Protein AF-A0A4Y8PE87-F1 (afdb_monomer_lite)

Sequence (166 aa):
MQDLDPSLAIPYWDWKSTSQQDLPHWVSGFTDPVKTPLQAEIPMWVAPGDPKELNAIAQTIPTVLQHSAYTELTRSPEIARNLVHLWVDGIMAQIPTAPVHPIFWMHQANLDRLWWTWQESRVGQGKHPNLPGGRAVLDPWGYREEDTRDILQLGYQYVGAPFPSQ

pLDDT: mean 84.51, std 11.71, range [34.38, 95.0]

Radius of gyration: 17.02 Å; chains: 1; bounding box: 37×40×51 Å

Foldseek 3Di:
DCVVPVVDDQAAQPLLDLVRVDDDPVLQVPAAWDQDPVHRTDGRHWDAADNVQSNVLSVCLVVLLQALDVVSVVVNVVVSQQSVLVRRDDQSNPVVRNVVGSVSSNHVVNSVLSVLLSCPDPSNVVDDDDQDDCSQADPPPRDGVVCVSDVVSVVDDDDPRDDPDD

Secondary structure (DSSP, 8-state):
-TTT-TT--PPP--TTSGGG-SPPTTGGG--SPEEETTEEEE--------HHHHHHHHHHHHHHTT--SHHHHHHHHHHHHHHHHHHH-GGGG-TTTGGGSHHHHHHHHHHHHHHHHHHTSTTTTT------GGGGEETTTTEEGGGGS-TTTTT---TT--PPP-

Structure (mmCIF, N/CA/C/O backbone):
data_AF-A0A4Y8PE87-F1
#
_entry.id   AF-A0A4Y8PE87-F1
#
loop_
_atom_site.group_PDB
_atom_site.id
_atom_site.type_symbol
_atom_site.label_atom_id
_atom_site.label_alt_id
_atom_site.label_comp_id
_atom_site.label_asym_id
_atom_site.label_entity_id
_atom_site.label_seq_id
_atom_site.pdbx_PDB_ins_code
_atom_site.Cartn_x
_atom_site.Cartn_y
_atom_site.Cartn_z
_atom_site.occupancy
_atom_site.B_iso_or_equiv
_atom_site.auth_seq_id
_atom_site.auth_comp_id
_atom_site.auth_asym_id
_atom_site.auth_atom_id
_atom_site.pdbx_PDB_model_num
ATOM 1 N N . MET A 1 1 ? -14.005 -12.217 -0.235 1.00 77.62 1 MET A N 1
ATOM 2 C CA . MET A 1 1 ? -14.909 -11.045 -0.346 1.00 77.62 1 MET A CA 1
ATOM 3 C C . MET A 1 1 ? -15.768 -11.138 -1.591 1.00 77.62 1 MET A C 1
ATOM 5 O O . MET A 1 1 ? -16.971 -11.022 -1.451 1.00 77.62 1 MET A O 1
ATOM 9 N N . GLN A 1 2 ? -15.189 -11.421 -2.760 1.00 85.69 2 GLN A N 1
ATOM 10 C CA . GLN A 1 2 ? -15.957 -11.573 -4.001 1.00 85.69 2 GLN A CA 1
ATOM 11 C C . GLN A 1 2 ? -16.920 -12.771 -4.006 1.00 85.69 2 GL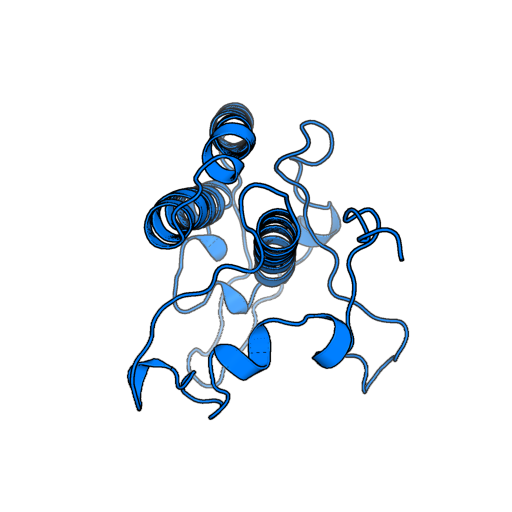N A C 1
ATOM 13 O O . GLN A 1 2 ? -17.995 -12.670 -4.582 1.00 85.69 2 GLN A O 1
ATOM 18 N N . ASP A 1 3 ? -16.609 -13.839 -3.261 1.00 89.50 3 ASP A N 1
ATOM 19 C CA . ASP A 1 3 ? -17.563 -14.936 -3.011 1.00 89.50 3 ASP A CA 1
ATOM 20 C C . ASP A 1 3 ? -18.811 -14.499 -2.222 1.00 89.50 3 ASP A C 1
ATOM 22 O O . ASP A 1 3 ? -19.841 -15.165 -2.276 1.00 89.50 3 ASP A O 1
ATOM 26 N N . LEU A 1 4 ? -18.715 -13.402 -1.457 1.00 90.25 4 LEU A N 1
ATOM 27 C CA . LEU A 1 4 ? -19.842 -12.819 -0.721 1.00 90.25 4 LEU A CA 1
ATOM 28 C C . LEU A 1 4 ? -20.555 -11.756 -1.563 1.00 90.25 4 LEU A C 1
ATOM 30 O O . LEU A 1 4 ? -21.781 -11.720 -1.596 1.00 90.25 4 LEU A O 1
ATOM 34 N N . ASP A 1 5 ? -19.784 -10.898 -2.233 1.00 90.62 5 ASP A N 1
ATOM 35 C CA . ASP A 1 5 ? -20.278 -9.883 -3.159 1.00 90.62 5 ASP A CA 1
ATOM 36 C C . ASP A 1 5 ? -19.235 -9.640 -4.266 1.00 90.62 5 ASP A C 1
ATOM 38 O O . ASP A 1 5 ? -18.167 -9.079 -3.989 1.00 90.62 5 ASP A O 1
ATOM 42 N N . PRO A 1 6 ? -19.528 -10.022 -5.523 1.00 88.75 6 PRO A N 1
ATOM 43 C CA . PRO A 1 6 ? -18.578 -9.937 -6.630 1.00 88.75 6 PRO A CA 1
ATOM 44 C C . PRO A 1 6 ? -18.223 -8.498 -7.026 1.00 88.75 6 PRO A C 1
ATOM 46 O O . PRO A 1 6 ? -17.256 -8.296 -7.757 1.00 88.75 6 PRO A O 1
ATOM 49 N N . SER A 1 7 ? -18.974 -7.493 -6.562 1.00 87.38 7 SER A N 1
ATOM 50 C CA . SER A 1 7 ? -18.668 -6.080 -6.811 1.00 87.38 7 SER A CA 1
ATOM 51 C C . SER A 1 7 ? -17.577 -5.525 -5.890 1.00 87.38 7 SER A C 1
ATOM 53 O O . SER A 1 7 ? -17.044 -4.444 -6.148 1.00 87.38 7 SER A O 1
ATOM 55 N N . LEU A 1 8 ? -17.219 -6.253 -4.827 1.00 87.12 8 LEU A N 1
ATOM 56 C CA . LEU A 1 8 ? -16.225 -5.803 -3.862 1.00 87.12 8 LEU A CA 1
ATOM 57 C C . LEU A 1 8 ? -14.795 -5.977 -4.381 1.00 87.12 8 LEU A C 1
ATOM 59 O O . LEU A 1 8 ? -14.383 -7.046 -4.835 1.00 87.12 8 LEU A O 1
ATOM 63 N N . ALA A 1 9 ? -14.004 -4.924 -4.197 1.00 89.19 9 ALA A N 1
ATOM 64 C CA . ALA A 1 9 ? -12.556 -4.919 -4.352 1.00 89.19 9 ALA A CA 1
ATOM 65 C C . ALA A 1 9 ? -11.916 -4.237 -3.136 1.00 89.19 9 ALA A C 1
ATOM 67 O O . ALA A 1 9 ? -12.556 -3.432 -2.456 1.00 89.19 9 ALA A O 1
ATOM 68 N N . ILE A 1 10 ? -10.648 -4.547 -2.860 1.00 90.88 10 ILE A N 1
ATOM 69 C CA . ILE A 1 10 ? -9.888 -3.850 -1.816 1.00 90.88 10 ILE A CA 1
ATOM 70 C C . ILE A 1 10 ? -9.520 -2.457 -2.351 1.00 90.88 10 ILE A C 1
ATOM 72 O O . ILE A 1 10 ? -8.822 -2.373 -3.364 1.00 90.88 10 ILE A O 1
ATOM 76 N N . PRO A 1 11 ? -9.956 -1.357 -1.711 1.00 91.69 11 PRO A N 1
ATOM 77 C CA . PRO A 1 11 ? -9.521 -0.025 -2.109 1.00 91.69 11 PRO A CA 1
ATOM 78 C C . PRO A 1 11 ? -8.049 0.183 -1.738 1.00 91.69 11 PRO A C 1
ATOM 80 O O . PRO A 1 11 ? -7.620 -0.216 -0.657 1.00 91.69 11 PRO A O 1
ATOM 83 N N . TYR A 1 12 ? -7.284 0.862 -2.591 1.00 91.94 12 TYR A N 1
ATOM 84 C CA . TYR A 1 12 ? -5.935 1.307 -2.239 1.00 91.94 12 TYR A CA 1
ATOM 85 C C . TYR A 1 12 ? -5.983 2.659 -1.514 1.00 91.94 12 TYR A C 1
ATOM 87 O O . TYR A 1 12 ? -6.788 3.529 -1.845 1.00 91.94 12 TYR A O 1
ATOM 95 N N . TRP A 1 13 ? -5.104 2.849 -0.530 1.00 93.31 13 TRP A N 1
ATOM 96 C CA . TRP A 1 13 ? -4.884 4.146 0.117 1.00 93.31 13 TRP A CA 1
ATOM 97 C C . TRP A 1 13 ? -3.699 4.856 -0.550 1.00 93.31 13 TRP A C 1
ATOM 99 O O . TRP A 1 13 ? -2.551 4.472 -0.320 1.00 93.31 13 TRP A O 1
ATOM 109 N N . ASP A 1 14 ? -3.953 5.862 -1.397 1.00 91.69 14 ASP A N 1
ATOM 110 C CA . ASP A 1 14 ? -2.902 6.559 -2.160 1.00 91.69 14 ASP A CA 1
ATOM 111 C C . ASP A 1 14 ? -2.163 7.620 -1.333 1.00 91.69 14 ASP A C 1
ATOM 113 O O . ASP A 1 14 ? -2.156 8.808 -1.650 1.00 91.69 14 ASP A O 1
ATOM 117 N N . TRP A 1 15 ? -1.475 7.189 -0.281 1.00 91.75 15 TRP A N 1
ATOM 118 C CA . TRP A 1 15 ? -0.672 8.061 0.584 1.00 91.75 15 TRP A CA 1
ATOM 119 C C . TRP A 1 15 ? 0.480 8.785 -0.149 1.00 91.75 15 TRP A C 1
ATOM 121 O O . TRP A 1 15 ? 1.087 9.709 0.399 1.00 91.75 15 TRP A O 1
ATOM 131 N N . LYS A 1 16 ? 0.779 8.417 -1.407 1.00 88.00 16 LYS A N 1
ATOM 132 C CA . LYS A 1 16 ? 1.683 9.182 -2.280 1.00 88.00 16 LYS A CA 1
ATOM 133 C C . LYS A 1 16 ? 1.052 10.509 -2.715 1.00 88.00 16 LYS A C 1
ATOM 135 O O . LYS A 1 16 ? 1.769 11.493 -2.901 1.00 88.00 16 LYS A O 1
ATOM 140 N N . SER A 1 17 ? -0.264 10.542 -2.904 1.00 88.81 17 SER A N 1
ATOM 141 C CA . SER A 1 17 ? -0.992 11.766 -3.214 1.00 88.81 17 SER A CA 1
ATOM 142 C C . SER A 1 17 ? -1.161 12.604 -1.954 1.00 88.81 17 SER A C 1
ATOM 144 O O . SER A 1 17 ? -1.761 12.159 -0.980 1.00 88.81 17 SER A O 1
ATOM 146 N N . THR A 1 18 ? -0.712 13.859 -1.983 1.00 87.12 18 THR A N 1
ATOM 147 C CA . THR A 1 18 ? -0.868 14.788 -0.850 1.00 87.12 18 THR A CA 1
ATOM 148 C C . THR A 1 18 ? -2.328 15.046 -0.475 1.00 87.12 18 THR A C 1
ATOM 150 O O . THR A 1 18 ? -2.607 15.411 0.659 1.00 87.12 18 THR A O 1
ATOM 153 N N . SER A 1 19 ? -3.271 14.828 -1.397 1.00 88.31 19 SER A N 1
ATOM 154 C CA . SER A 1 19 ? -4.712 14.930 -1.136 1.00 88.31 19 SER A CA 1
ATOM 155 C C . SER A 1 19 ? -5.336 13.675 -0.518 1.00 88.31 19 SER A C 1
ATOM 157 O O . SER A 1 19 ? -6.529 13.679 -0.231 1.00 88.31 19 SER A O 1
ATOM 159 N N . GLN A 1 20 ? -4.570 12.593 -0.352 1.00 89.25 20 GLN A N 1
ATOM 160 C CA . GLN A 1 20 ? -5.045 11.303 0.162 1.00 89.25 20 GLN A CA 1
ATOM 161 C C . GLN A 1 20 ? -4.138 10.760 1.279 1.00 89.25 20 GLN A C 1
ATOM 163 O O . GLN A 1 20 ? -4.068 9.555 1.496 1.00 89.25 20 GLN A O 1
ATOM 168 N N . GLN A 1 21 ? -3.432 11.645 1.989 1.00 91.88 21 GLN A N 1
ATOM 169 C CA . GLN A 1 21 ? -2.558 11.285 3.115 1.00 91.88 21 GLN A CA 1
ATOM 170 C C . GLN A 1 21 ? -3.299 11.097 4.440 1.00 91.88 21 GLN A C 1
ATOM 172 O O . GLN A 1 21 ? -2.756 10.484 5.355 1.00 91.88 21 GLN A O 1
ATOM 177 N N . ASP A 1 22 ? -4.544 11.555 4.532 1.00 90.06 22 ASP A N 1
ATOM 178 C CA . ASP A 1 22 ? -5.385 11.253 5.682 1.00 90.06 22 ASP A CA 1
ATOM 179 C C . ASP A 1 22 ? -5.824 9.786 5.647 1.00 90.06 22 ASP A C 1
ATOM 181 O O . ASP A 1 22 ? -6.134 9.231 4.585 1.00 90.06 22 ASP A O 1
ATOM 185 N N . LEU A 1 23 ? -5.885 9.156 6.822 1.00 86.94 23 LEU A N 1
ATOM 186 C CA . LEU A 1 23 ? -6.551 7.865 6.938 1.00 86.94 23 LEU A CA 1
ATOM 187 C C . LEU A 1 23 ? -8.037 8.029 6.580 1.00 86.94 23 LEU A C 1
ATOM 189 O O . LEU A 1 23 ? -8.669 8.987 7.037 1.00 86.94 23 LEU A O 1
ATOM 193 N N . PRO A 1 24 ? -8.641 7.093 5.824 1.00 82.38 24 PRO A N 1
ATOM 194 C CA . PRO A 1 24 ? -10.075 7.132 5.573 1.00 82.38 24 PRO A CA 1
ATOM 195 C C . PRO A 1 24 ? -10.852 7.181 6.896 1.00 82.38 24 PRO A C 1
ATOM 197 O O . PRO A 1 24 ? -10.611 6.365 7.778 1.00 82.38 24 PRO A O 1
ATOM 200 N N . HIS A 1 25 ? -11.811 8.098 7.043 1.00 81.00 25 HIS A N 1
ATOM 201 C CA . HIS A 1 25 ? -12.495 8.338 8.328 1.00 81.00 25 HIS A CA 1
ATOM 202 C C . HIS A 1 25 ? -13.115 7.087 8.977 1.00 81.00 25 HIS A C 1
ATOM 204 O O . HIS A 1 25 ? -13.182 6.982 10.201 1.00 81.00 25 HIS A O 1
ATOM 210 N N . TRP A 1 26 ? -13.559 6.116 8.178 1.00 82.56 26 TRP A N 1
ATOM 211 C CA . TRP A 1 26 ? -14.116 4.867 8.698 1.00 82.56 26 TRP A CA 1
ATOM 212 C C . TRP A 1 26 ? -13.058 3.973 9.366 1.00 82.56 26 TRP A C 1
ATOM 214 O O . TRP A 1 26 ? -13.393 3.193 10.251 1.00 82.56 26 TRP A O 1
ATOM 224 N N . VAL A 1 27 ? -11.782 4.118 9.000 1.00 83.81 27 VAL A N 1
ATOM 225 C CA . VAL A 1 27 ? -10.656 3.359 9.563 1.00 83.81 27 VAL A CA 1
ATOM 226 C C . VAL A 1 27 ? -10.446 3.722 11.029 1.00 83.81 27 VAL A C 1
ATOM 228 O O . VAL A 1 27 ? -10.260 2.831 11.848 1.00 83.81 27 VAL A O 1
ATOM 231 N N . SER A 1 28 ? -10.557 5.005 11.391 1.00 74.94 28 SER A N 1
ATOM 232 C CA . SER A 1 28 ? -10.497 5.434 12.797 1.00 74.94 28 SER A CA 1
ATOM 233 C C . SER A 1 28 ? -11.686 4.960 13.640 1.00 74.94 28 SER A C 1
ATOM 235 O O . SER A 1 28 ? -11.604 4.974 14.863 1.00 74.94 28 SER A O 1
ATOM 237 N N . GLY A 1 29 ? -12.785 4.545 13.003 1.00 80.69 29 GLY A N 1
ATOM 238 C CA . GLY A 1 29 ? -13.945 3.964 13.682 1.00 80.69 29 GLY A CA 1
ATOM 239 C C . GLY A 1 29 ? -13.828 2.458 13.929 1.00 80.69 29 GLY A C 1
ATOM 240 O O . GLY A 1 29 ? -14.694 1.888 14.586 1.00 80.69 29 GLY A O 1
ATOM 241 N N . PHE A 1 30 ? -12.786 1.801 13.410 1.00 83.31 30 PHE A N 1
ATOM 242 C CA . PHE A 1 30 ? -12.580 0.366 13.575 1.00 83.31 30 PHE A CA 1
ATOM 243 C C . PHE A 1 30 ? -11.830 0.081 14.882 1.00 83.31 30 PHE A C 1
ATOM 245 O O . PHE A 1 30 ? -10.620 -0.118 14.882 1.00 83.31 30 PHE A O 1
ATOM 252 N N . THR A 1 31 ? -12.546 0.110 16.008 1.00 81.94 31 THR A N 1
ATOM 253 C CA . THR A 1 31 ? -11.939 -0.013 17.350 1.00 81.94 31 THR A CA 1
ATOM 254 C C . THR A 1 31 ? -12.308 -1.289 18.100 1.00 81.94 31 THR A C 1
ATOM 256 O O . THR A 1 31 ? -11.726 -1.576 19.147 1.00 81.94 31 THR A O 1
ATOM 259 N N . ASP A 1 32 ? -13.267 -2.059 17.586 1.00 85.00 32 ASP A N 1
ATOM 260 C CA . ASP A 1 32 ? -13.724 -3.282 18.241 1.00 85.00 32 ASP A CA 1
ATOM 261 C C . ASP A 1 32 ? -12.603 -4.334 18.267 1.00 85.00 32 ASP A C 1
ATOM 263 O O . ASP A 1 32 ? -12.041 -4.659 17.216 1.00 85.00 32 ASP A O 1
ATOM 267 N N . PRO A 1 33 ? -12.255 -4.892 19.442 1.00 83.50 33 PRO A N 1
ATOM 268 C CA . PRO A 1 33 ? -11.219 -5.907 19.531 1.00 83.50 33 PRO A CA 1
ATOM 269 C C . PRO A 1 33 ? -11.556 -7.142 18.698 1.00 83.50 33 PRO A C 1
ATOM 271 O O . PRO A 1 33 ? -12.666 -7.677 18.752 1.00 83.50 33 PRO A O 1
ATOM 274 N N . VAL A 1 34 ? -10.559 -7.650 17.977 1.00 84.38 34 VAL A N 1
ATOM 275 C CA . VAL A 1 34 ? -10.704 -8.873 17.184 1.00 84.38 34 VAL A CA 1
ATOM 276 C C . VAL A 1 34 ? -10.131 -10.050 17.959 1.00 84.38 34 VAL A C 1
ATOM 278 O O . VAL A 1 34 ? -9.027 -9.984 18.503 1.00 84.38 34 VAL A O 1
ATOM 281 N N . LYS A 1 35 ? -10.876 -11.155 17.988 1.00 82.12 35 LYS A N 1
ATOM 282 C CA . LYS A 1 35 ? -10.414 -12.424 18.555 1.00 82.12 35 LYS A CA 1
ATOM 283 C C . LYS A 1 35 ? -9.742 -13.240 17.467 1.00 82.12 35 LYS A C 1
ATOM 285 O O . LYS A 1 35 ? -10.306 -13.408 16.387 1.00 82.12 35 LYS A O 1
ATOM 290 N N . THR A 1 36 ? -8.562 -13.776 17.749 1.00 73.94 36 THR A N 1
ATOM 291 C CA . THR A 1 36 ? -7.866 -14.679 16.826 1.00 73.94 36 THR A CA 1
ATOM 292 C C . THR A 1 36 ? -7.605 -16.019 17.505 1.00 73.94 36 THR A C 1
ATOM 294 O O . THR A 1 36 ? -7.560 -16.083 18.734 1.00 73.94 36 THR A O 1
ATOM 297 N N . PRO A 1 37 ? -7.385 -17.107 16.747 1.00 74.56 37 PRO A N 1
ATOM 298 C CA . PRO A 1 37 ? -7.020 -18.394 17.341 1.00 74.56 37 PRO A CA 1
ATOM 299 C C . PRO A 1 37 ? -5.741 -18.345 18.195 1.00 74.56 37 PRO A C 1
ATOM 301 O O . PRO A 1 37 ? -5.556 -19.188 19.066 1.00 74.56 37 PRO A O 1
ATOM 304 N N . LEU A 1 38 ? -4.862 -17.367 17.944 1.00 73.19 38 LEU A N 1
ATOM 305 C CA . LEU A 1 38 ? -3.564 -17.215 18.607 1.00 73.19 38 LEU A CA 1
ATOM 306 C C . LEU A 1 38 ? -3.588 -16.219 19.776 1.00 73.19 38 LEU A C 1
ATOM 308 O O . LEU A 1 38 ? -2.706 -16.265 20.630 1.00 73.19 38 LEU A O 1
ATOM 312 N N . GLN A 1 39 ? -4.578 -15.326 19.831 1.00 71.12 39 GLN A N 1
ATOM 313 C CA . GLN A 1 39 ? -4.680 -14.287 20.851 1.00 71.12 39 GLN A CA 1
ATOM 314 C C . GLN A 1 39 ? -6.145 -13.979 21.163 1.00 71.12 39 GLN A C 1
ATOM 316 O O . GLN A 1 39 ? -6.930 -13.678 20.262 1.00 71.12 39 GLN A O 1
ATOM 321 N N . ALA A 1 40 ? -6.486 -14.023 22.457 1.00 70.75 40 ALA A N 1
ATOM 322 C CA . ALA A 1 40 ? -7.861 -13.915 22.940 1.00 70.75 40 ALA A CA 1
ATOM 323 C C . ALA A 1 40 ? -8.549 -12.615 22.500 1.00 70.75 40 ALA A C 1
ATOM 325 O O . ALA A 1 40 ? -9.693 -12.678 22.060 1.00 70.75 40 ALA A O 1
ATOM 326 N N . GLU A 1 41 ? -7.849 -11.476 22.570 1.00 85.69 41 GLU A N 1
ATOM 327 C CA . GLU A 1 41 ? -8.306 -10.176 22.065 1.00 85.69 41 GLU A CA 1
ATOM 328 C C . GLU A 1 41 ? -7.110 -9.346 21.576 1.00 85.69 41 GLU A C 1
ATOM 330 O O . GLU A 1 41 ? -6.088 -9.231 22.262 1.00 85.69 41 GLU A O 1
ATOM 335 N N . ILE A 1 42 ? -7.238 -8.779 20.378 1.00 84.69 42 ILE A N 1
ATOM 336 C CA . ILE A 1 42 ? -6.276 -7.850 19.785 1.00 84.69 42 ILE A CA 1
ATOM 337 C C . ILE A 1 42 ? -6.935 -6.467 19.754 1.00 84.69 42 ILE A C 1
ATOM 339 O O . ILE A 1 42 ? -7.973 -6.320 19.104 1.00 84.69 42 ILE A O 1
ATOM 343 N N . PRO A 1 43 ? -6.371 -5.454 20.436 1.00 83.88 43 PRO A N 1
ATOM 344 C CA . PRO A 1 43 ? -6.925 -4.107 20.414 1.00 83.88 43 PRO A CA 1
ATOM 345 C C . PRO A 1 43 ? -6.741 -3.485 19.024 1.00 83.88 43 PRO A C 1
ATOM 347 O O . PRO A 1 43 ? -5.629 -3.466 18.493 1.00 83.88 43 PRO A O 1
ATOM 350 N N . MET A 1 44 ? -7.828 -2.979 18.440 1.00 87.75 44 MET A N 1
ATOM 351 C CA . MET A 1 44 ? -7.813 -2.312 17.137 1.00 87.75 44 MET A CA 1
ATOM 352 C C . MET A 1 44 ? -7.626 -0.811 17.340 1.00 87.75 44 MET A C 1
ATOM 354 O O . MET A 1 44 ? -8.553 -0.104 17.725 1.00 87.75 44 MET A O 1
ATOM 358 N N . TRP A 1 45 ? -6.404 -0.325 17.147 1.00 89.50 45 TRP A N 1
ATOM 359 C CA . TRP A 1 45 ? -6.113 1.104 17.184 1.00 89.50 45 TRP A CA 1
ATOM 360 C C . TRP A 1 45 ? -4.921 1.442 16.294 1.00 89.50 45 TRP A C 1
ATOM 362 O O . TRP A 1 45 ? -4.028 0.622 16.067 1.00 89.50 45 TRP A O 1
ATOM 372 N N . VAL A 1 46 ? -4.917 2.683 15.823 1.00 91.75 46 VAL A N 1
ATOM 373 C CA . VAL A 1 46 ? -3.845 3.315 15.053 1.00 91.75 46 VAL A CA 1
ATOM 374 C C . VAL A 1 46 ? -3.571 4.689 15.659 1.00 91.75 46 VAL A C 1
ATOM 376 O O . VAL A 1 46 ? -4.477 5.296 16.236 1.00 91.75 46 VAL A O 1
ATOM 379 N N . ALA A 1 47 ? -2.345 5.185 15.538 1.00 92.12 47 ALA A N 1
ATOM 380 C CA . ALA A 1 47 ? -1.961 6.515 16.004 1.00 92.12 47 ALA A CA 1
ATOM 381 C C . ALA A 1 47 ? -1.046 7.187 14.971 1.00 92.12 47 ALA A C 1
ATOM 383 O O . ALA A 1 47 ? 0.168 7.222 15.156 1.00 92.12 47 ALA A O 1
ATOM 384 N N . PRO A 1 48 ? -1.624 7.715 13.877 1.00 93.19 48 PRO A N 1
ATO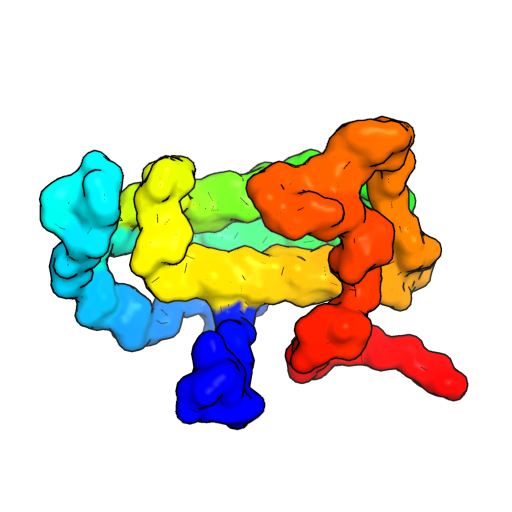M 385 C CA . PRO A 1 48 ? -0.852 8.344 12.814 1.00 93.19 48 PRO A CA 1
ATOM 386 C C . PRO A 1 48 ? 0.110 9.427 13.321 1.00 93.19 48 PRO A C 1
ATOM 388 O O . PRO A 1 48 ? -0.278 10.282 14.120 1.00 93.19 48 PRO A O 1
ATOM 391 N N . GLY A 1 49 ? 1.346 9.391 12.824 1.00 92.12 49 GLY A N 1
ATOM 392 C CA . GLY A 1 49 ? 2.399 10.366 13.102 1.00 92.12 49 GLY A CA 1
ATOM 393 C C . GLY A 1 49 ? 2.205 11.712 12.393 1.00 92.12 49 GLY A C 1
ATOM 394 O O . GLY A 1 49 ? 1.128 12.038 11.892 1.00 92.12 49 GLY A O 1
ATOM 395 N N . ASP A 1 50 ? 3.270 12.520 12.319 1.00 94.06 50 ASP A N 1
ATOM 396 C CA . ASP A 1 50 ? 3.206 13.852 11.697 1.00 94.06 50 ASP A CA 1
ATOM 397 C C . ASP A 1 50 ? 2.947 13.716 10.180 1.00 94.06 50 ASP A C 1
ATOM 399 O O . ASP A 1 50 ? 3.709 13.033 9.486 1.00 94.06 50 ASP A O 1
ATOM 403 N N . PRO A 1 51 ? 1.920 14.374 9.606 1.00 92.81 51 PRO A N 1
ATOM 404 C CA . PRO A 1 51 ? 1.684 14.376 8.160 1.00 92.81 51 PRO A CA 1
ATOM 405 C C . PRO A 1 51 ? 2.901 14.792 7.317 1.00 92.81 51 PRO A C 1
ATOM 407 O O . PRO A 1 51 ? 3.043 14.360 6.171 1.00 92.81 51 PRO A O 1
ATOM 410 N N . LYS A 1 52 ? 3.819 15.604 7.860 1.00 93.38 52 LYS A N 1
ATOM 411 C CA . LYS A 1 52 ? 5.073 15.971 7.183 1.00 93.38 52 LYS A CA 1
ATOM 412 C C . LYS A 1 52 ? 5.999 14.777 6.977 1.00 93.38 52 LYS A C 1
ATOM 414 O O . LYS A 1 52 ? 6.690 14.735 5.961 1.00 93.38 52 LYS A O 1
ATOM 419 N N . GLU A 1 53 ? 6.010 13.820 7.899 1.00 92.38 53 GLU A N 1
ATOM 420 C CA . GLU A 1 53 ? 6.804 12.594 7.781 1.00 92.38 53 GLU A CA 1
ATOM 421 C C . GLU A 1 53 ? 6.244 11.701 6.674 1.00 92.38 53 GLU A C 1
ATOM 423 O O . GLU A 1 53 ? 6.997 11.262 5.804 1.00 92.38 53 GLU A O 1
ATOM 428 N N . LEU A 1 54 ? 4.917 11.519 6.625 1.00 92.88 54 LEU A N 1
ATOM 429 C CA . LEU A 1 54 ? 4.271 10.784 5.534 1.00 92.88 54 LEU A CA 1
ATOM 430 C C . LEU A 1 54 ? 4.519 11.450 4.179 1.00 92.88 54 LEU A C 1
ATOM 432 O O . LEU A 1 54 ? 4.814 10.772 3.195 1.00 92.88 54 LEU A O 1
ATOM 436 N N . ASN A 1 55 ? 4.464 12.780 4.128 1.00 93.12 55 ASN A N 1
ATOM 437 C CA . ASN A 1 55 ? 4.779 13.533 2.921 1.00 93.12 55 ASN A CA 1
ATOM 438 C C . ASN A 1 55 ? 6.243 13.342 2.494 1.00 93.12 55 ASN A C 1
ATOM 440 O O . ASN A 1 55 ? 6.507 13.070 1.323 1.00 93.12 55 ASN A O 1
ATOM 444 N N . ALA A 1 56 ? 7.191 13.396 3.431 1.00 91.12 56 ALA A N 1
ATOM 445 C CA . ALA A 1 56 ? 8.596 13.124 3.140 1.00 91.12 56 ALA A CA 1
ATOM 446 C C . ALA A 1 56 ? 8.798 11.709 2.570 1.00 91.12 56 ALA A C 1
ATOM 448 O O . ALA A 1 56 ? 9.509 11.553 1.578 1.00 91.12 56 ALA A O 1
ATOM 449 N N . ILE A 1 57 ? 8.120 10.695 3.123 1.00 88.88 57 ILE A N 1
ATOM 450 C CA . ILE A 1 57 ? 8.133 9.324 2.584 1.00 88.88 57 ILE A CA 1
ATOM 451 C C . ILE A 1 57 ? 7.557 9.304 1.161 1.00 88.88 57 ILE A C 1
ATOM 453 O O . ILE A 1 57 ? 8.203 8.796 0.241 1.00 88.88 57 ILE A O 1
ATOM 457 N N . ALA A 1 58 ? 6.382 9.900 0.947 1.00 89.56 58 ALA A N 1
ATOM 458 C CA . ALA A 1 58 ? 5.714 9.973 -0.354 1.00 89.56 58 ALA A CA 1
ATOM 459 C C . ALA A 1 58 ? 6.590 10.611 -1.447 1.00 89.56 58 ALA A C 1
ATOM 461 O O . ALA A 1 58 ? 6.610 10.135 -2.587 1.00 89.56 58 ALA A O 1
ATOM 462 N N . GLN A 1 59 ? 7.359 11.645 -1.101 1.00 88.62 59 GLN A N 1
ATOM 463 C CA . GLN A 1 59 ? 8.267 12.338 -2.019 1.00 88.62 59 GLN A CA 1
ATOM 464 C C . GLN A 1 59 ? 9.435 11.469 -2.502 1.00 88.62 59 GLN A C 1
ATOM 466 O O . GLN A 1 59 ? 10.002 11.753 -3.556 1.00 88.62 59 GLN A O 1
ATOM 471 N N . THR A 1 60 ? 9.779 10.388 -1.796 1.00 84.81 60 THR A N 1
ATOM 472 C CA . THR A 1 60 ? 10.823 9.454 -2.251 1.00 84.81 60 THR A CA 1
ATOM 473 C C . THR A 1 60 ? 10.352 8.555 -3.398 1.00 84.81 60 THR A C 1
ATOM 475 O O . THR A 1 60 ? 11.158 8.134 -4.229 1.00 84.81 60 THR A O 1
ATOM 478 N N . ILE A 1 61 ? 9.043 8.295 -3.499 1.00 84.25 61 ILE A N 1
ATOM 479 C CA . ILE A 1 61 ? 8.482 7.270 -4.391 1.00 84.25 61 ILE A CA 1
ATOM 480 C C . ILE A 1 61 ? 8.762 7.526 -5.878 1.00 84.25 61 ILE A C 1
ATOM 482 O O . ILE A 1 61 ? 9.127 6.575 -6.566 1.00 84.25 61 ILE A O 1
ATOM 486 N N . PRO A 1 62 ? 8.638 8.753 -6.426 1.00 84.12 62 PRO A N 1
ATOM 487 C CA . PRO A 1 62 ? 9.002 9.009 -7.818 1.00 84.12 62 PRO A CA 1
ATOM 488 C C . PRO A 1 62 ? 10.434 8.585 -8.155 1.00 84.12 62 PRO A C 1
ATOM 490 O O . PRO A 1 62 ? 10.639 7.984 -9.203 1.00 84.12 62 PRO A O 1
ATOM 493 N N . THR A 1 63 ? 11.394 8.841 -7.262 1.00 82.19 63 THR A N 1
ATOM 494 C CA . THR A 1 63 ? 12.794 8.428 -7.435 1.00 82.19 63 THR A CA 1
ATOM 495 C C . THR A 1 63 ? 12.922 6.912 -7.388 1.00 82.19 63 THR A C 1
ATOM 497 O O . THR A 1 63 ? 13.552 6.327 -8.263 1.00 82.19 63 THR A O 1
ATOM 500 N N . VAL A 1 64 ? 12.257 6.266 -6.426 1.00 78.00 64 VAL A N 1
ATOM 501 C CA . VAL A 1 64 ? 12.253 4.804 -6.278 1.00 78.00 64 VAL A CA 1
ATOM 502 C C . VAL A 1 64 ? 11.751 4.101 -7.543 1.00 78.00 64 VAL A C 1
ATOM 504 O O . VAL A 1 64 ? 12.368 3.145 -8.006 1.00 78.00 64 VAL A O 1
ATOM 507 N N . LEU A 1 65 ? 10.687 4.614 -8.164 1.00 79.94 65 LEU A N 1
ATOM 508 C CA . LEU A 1 65 ? 10.127 4.050 -9.398 1.00 79.94 65 LEU A CA 1
ATOM 509 C C . LEU A 1 65 ? 11.024 4.249 -10.637 1.00 79.94 65 LEU A C 1
ATOM 511 O O . LEU A 1 65 ? 10.740 3.672 -11.683 1.00 79.94 65 LEU A O 1
ATOM 515 N N . GLN A 1 66 ? 12.100 5.040 -10.555 1.00 81.94 66 GLN A N 1
ATOM 516 C CA . GLN A 1 66 ? 13.086 5.182 -11.638 1.00 81.94 66 GLN A CA 1
ATOM 517 C C . GLN A 1 66 ? 14.215 4.145 -11.565 1.00 81.94 66 GLN A C 1
ATOM 519 O O . GLN A 1 66 ? 15.031 4.060 -12.486 1.00 81.94 66 GLN A O 1
ATOM 524 N N . HIS A 1 67 ? 14.283 3.330 -10.509 1.00 78.56 67 HIS A N 1
ATOM 525 C CA . HIS A 1 67 ? 15.285 2.272 -10.429 1.00 78.56 67 HIS A CA 1
ATOM 526 C C . HIS A 1 67 ? 14.962 1.156 -11.429 1.00 78.56 67 HIS A C 1
ATOM 528 O O . HIS A 1 67 ? 13.886 0.562 -11.417 1.00 78.56 67 HIS A O 1
ATOM 534 N N . SER A 1 68 ? 15.923 0.853 -12.302 1.00 66.75 68 SER A N 1
ATOM 535 C CA . SER A 1 68 ? 15.779 -0.166 -13.347 1.00 66.75 68 SER A CA 1
ATOM 536 C C . SER A 1 68 ? 16.152 -1.576 -12.879 1.00 66.75 68 SER A C 1
ATOM 538 O O . SER A 1 68 ? 15.902 -2.543 -13.599 1.00 66.75 68 SER A O 1
ATOM 540 N N . ALA A 1 69 ? 16.760 -1.720 -11.700 1.00 67.44 69 ALA A N 1
ATOM 541 C CA . ALA A 1 69 ? 17.090 -3.009 -11.107 1.00 67.44 69 ALA A CA 1
ATOM 542 C C . ALA A 1 69 ? 16.017 -3.417 -10.095 1.00 67.44 69 ALA A C 1
ATOM 544 O O . ALA A 1 69 ? 15.736 -2.679 -9.153 1.00 67.44 69 ALA A O 1
ATOM 545 N N . TYR A 1 70 ? 15.483 -4.628 -10.253 1.00 63.12 70 TYR A N 1
ATOM 546 C CA . TYR A 1 70 ? 14.498 -5.210 -9.342 1.00 63.12 70 TYR A CA 1
ATOM 547 C C . TYR A 1 70 ? 14.948 -5.161 -7.873 1.00 63.12 70 TYR A C 1
ATOM 549 O O . TYR A 1 70 ? 14.178 -4.803 -6.997 1.00 63.12 70 TYR A O 1
ATOM 557 N N . THR A 1 71 ? 16.217 -5.468 -7.593 1.00 61.84 71 THR A N 1
ATOM 558 C CA . THR A 1 71 ? 16.763 -5.497 -6.224 1.00 61.84 71 THR A CA 1
ATOM 559 C C . THR A 1 71 ? 16.846 -4.121 -5.563 1.00 61.84 71 THR A C 1
ATOM 561 O O . THR A 1 71 ? 16.809 -4.020 -4.340 1.00 61.84 71 THR A O 1
ATOM 564 N N . GLU A 1 72 ? 16.964 -3.058 -6.358 1.00 59.94 72 GLU A N 1
ATOM 565 C CA . GLU A 1 72 ? 16.941 -1.673 -5.870 1.00 59.94 72 GLU A CA 1
ATOM 566 C C . GLU A 1 72 ? 15.496 -1.191 -5.669 1.00 59.94 72 GLU A C 1
ATOM 568 O O . GLU A 1 72 ? 15.201 -0.458 -4.719 1.00 59.94 72 GLU A O 1
ATOM 573 N N . LEU A 1 73 ? 14.581 -1.684 -6.514 1.00 61.50 73 LEU A N 1
ATOM 574 C CA . LEU A 1 73 ? 13.142 -1.508 -6.356 1.00 61.50 73 LEU A CA 1
ATOM 575 C C . LEU A 1 73 ? 12.551 -2.374 -5.240 1.00 61.50 73 LEU A C 1
ATOM 577 O O . LEU A 1 73 ? 11.497 -2.033 -4.757 1.00 61.50 73 LEU A O 1
ATOM 581 N N . THR A 1 74 ? 13.142 -3.469 -4.774 1.00 60.88 74 THR A N 1
ATOM 582 C CA . THR A 1 74 ? 12.604 -4.126 -3.569 1.00 60.88 74 THR A CA 1
ATOM 583 C C . THR A 1 74 ? 13.053 -3.392 -2.319 1.00 60.88 74 THR A C 1
ATOM 585 O O . THR A 1 74 ? 12.243 -3.121 -1.445 1.00 60.88 74 THR A O 1
ATOM 588 N N . ARG A 1 75 ? 14.313 -2.951 -2.250 1.00 60.12 75 ARG A N 1
ATOM 589 C CA . ARG A 1 75 ? 14.835 -2.277 -1.051 1.00 60.12 75 ARG A CA 1
ATOM 590 C C . ARG A 1 75 ? 14.062 -1.012 -0.678 1.00 60.12 75 ARG A C 1
ATOM 592 O O . ARG A 1 75 ? 13.745 -0.825 0.490 1.00 60.12 75 ARG A O 1
ATOM 599 N N . SER A 1 76 ? 13.741 -0.148 -1.636 1.00 56.78 76 SER A N 1
ATOM 600 C CA . SER A 1 76 ? 13.221 1.192 -1.317 1.00 56.78 76 SER A CA 1
ATOM 601 C C . SER A 1 76 ? 11.706 1.268 -1.022 1.00 56.78 76 SER A C 1
ATOM 603 O O . SER A 1 76 ? 11.329 1.943 -0.069 1.00 56.78 76 SER A O 1
ATOM 605 N N . PRO A 1 77 ? 10.809 0.571 -1.740 1.00 57.50 77 PRO A N 1
ATOM 606 C CA . PRO A 1 77 ? 9.409 0.366 -1.372 1.00 57.50 77 PRO A CA 1
ATOM 607 C C . PRO A 1 77 ? 9.231 -0.512 -0.143 1.00 57.50 77 PRO A C 1
ATOM 609 O O . PRO A 1 77 ? 8.265 -0.300 0.573 1.00 57.50 77 PRO A O 1
ATOM 612 N N . GLU A 1 78 ? 10.132 -1.455 0.158 1.00 63.03 78 GLU A N 1
ATOM 613 C CA . GLU A 1 78 ? 10.100 -2.137 1.457 1.00 63.03 78 GLU A CA 1
ATOM 614 C C . GLU A 1 78 ? 10.454 -1.182 2.597 1.00 63.03 78 GLU A C 1
ATOM 616 O O . GLU A 1 78 ? 9.829 -1.238 3.653 1.00 63.03 78 GLU A O 1
ATOM 621 N N . ILE A 1 79 ? 11.389 -0.253 2.373 1.00 63.31 79 ILE A N 1
ATOM 622 C CA . ILE A 1 79 ? 11.649 0.849 3.304 1.00 63.31 79 ILE A CA 1
ATOM 623 C C . ILE A 1 79 ? 10.414 1.752 3.414 1.00 63.31 79 ILE A C 1
ATOM 625 O O . ILE A 1 79 ? 9.970 2.009 4.526 1.00 63.31 79 ILE A O 1
ATOM 629 N N . ALA A 1 80 ? 9.805 2.182 2.305 1.00 71.50 80 ALA A N 1
ATOM 630 C CA . ALA A 1 80 ? 8.607 3.024 2.336 1.00 71.50 80 ALA A CA 1
ATOM 631 C C . ALA A 1 80 ? 7.408 2.318 2.994 1.00 71.50 80 ALA A C 1
ATOM 633 O O . ALA A 1 80 ? 6.737 2.917 3.825 1.00 71.50 80 ALA A O 1
ATOM 634 N N . ARG A 1 81 ? 7.185 1.031 2.696 1.00 78.00 81 ARG A N 1
ATOM 635 C CA . ARG A 1 81 ? 6.224 0.150 3.375 1.00 78.00 81 ARG A CA 1
ATOM 636 C C . ARG A 1 81 ? 6.468 0.184 4.874 1.00 78.00 81 ARG A C 1
ATOM 638 O O . ARG A 1 81 ? 5.582 0.557 5.633 1.00 78.00 81 ARG A O 1
ATOM 645 N N . ASN A 1 82 ? 7.678 -0.172 5.301 1.00 81.75 82 ASN A N 1
ATOM 646 C CA . ASN A 1 82 ? 8.017 -0.243 6.718 1.00 81.75 82 ASN A CA 1
ATOM 647 C C . ASN A 1 82 ? 7.841 1.124 7.402 1.00 81.75 82 ASN A C 1
ATOM 649 O O . ASN A 1 82 ? 7.309 1.187 8.504 1.00 81.75 82 ASN A O 1
ATOM 653 N N . LEU A 1 83 ? 8.225 2.218 6.741 1.00 85.75 83 LEU A N 1
ATOM 654 C CA . LEU A 1 83 ? 8.055 3.572 7.265 1.00 85.75 83 LEU A CA 1
ATOM 655 C C . LEU A 1 83 ? 6.581 3.976 7.380 1.00 85.75 83 LEU A C 1
ATOM 657 O O . LEU A 1 83 ? 6.218 4.592 8.373 1.00 85.75 83 LEU A O 1
ATOM 661 N N . VAL A 1 84 ? 5.717 3.607 6.430 1.00 91.19 84 VAL A N 1
ATOM 662 C CA . VAL A 1 84 ? 4.274 3.886 6.526 1.00 91.19 84 VAL A CA 1
ATOM 663 C C . VAL A 1 84 ? 3.612 3.019 7.600 1.00 91.19 84 VAL A C 1
ATOM 665 O O . VAL A 1 84 ? 2.770 3.520 8.337 1.00 91.19 84 VAL A O 1
ATOM 668 N N . HIS A 1 85 ? 4.018 1.756 7.757 1.00 94.06 85 HIS A N 1
ATOM 669 C CA . HIS A 1 85 ? 3.589 0.919 8.884 1.00 94.06 85 HIS A CA 1
ATOM 670 C C . HIS A 1 85 ? 3.905 1.574 10.236 1.00 94.06 85 HIS A C 1
ATOM 672 O O . HIS A 1 85 ? 3.035 1.648 11.101 1.00 94.06 85 HIS A O 1
ATOM 678 N N . LEU A 1 86 ? 5.131 2.082 10.391 1.00 92.31 86 LEU A N 1
ATOM 679 C CA . LEU A 1 86 ? 5.560 2.799 11.593 1.00 92.31 86 LEU A CA 1
ATOM 680 C C . LEU A 1 86 ? 4.856 4.150 11.749 1.00 92.31 86 LEU A C 1
ATOM 682 O O . LEU A 1 86 ? 4.538 4.529 12.867 1.00 92.31 86 LEU A O 1
ATOM 686 N N . TRP A 1 87 ? 4.586 4.854 10.649 1.00 95.00 87 TRP A N 1
ATOM 687 C CA . TRP A 1 87 ? 3.875 6.129 10.677 1.00 95.00 87 TRP A CA 1
ATOM 688 C C . TRP A 1 87 ? 2.415 5.972 11.104 1.00 95.00 87 TRP A C 1
ATOM 690 O O . TRP A 1 87 ? 1.922 6.805 11.851 1.00 95.00 87 TRP A O 1
ATOM 700 N N . VAL A 1 88 ? 1.712 4.926 10.649 1.00 94.25 88 VAL A N 1
ATOM 701 C CA . VAL A 1 88 ? 0.335 4.651 11.105 1.00 94.25 88 VAL A CA 1
ATOM 702 C C . VAL A 1 88 ? 0.318 4.217 12.579 1.00 94.25 88 VAL A C 1
ATOM 704 O O . VAL A 1 88 ? -0.657 4.492 13.282 1.00 94.25 88 VAL A O 1
ATOM 707 N N . ASP A 1 89 ? 1.397 3.568 13.029 1.00 93.50 89 ASP A N 1
ATOM 708 C CA . ASP A 1 89 ? 1.627 3.100 14.399 1.00 93.50 89 ASP A CA 1
ATOM 709 C C . ASP A 1 89 ? 0.515 2.167 14.933 1.00 93.50 89 ASP A C 1
ATOM 711 O O . ASP A 1 89 ? -0.331 1.643 14.194 1.00 93.50 89 ASP A O 1
ATOM 715 N N . GLY A 1 90 ? 0.551 1.875 16.231 1.00 91.88 90 GLY A N 1
ATOM 716 C CA . GLY A 1 90 ? -0.396 1.012 16.912 1.00 91.88 90 GLY A CA 1
ATOM 717 C C . GLY A 1 90 ? -0.335 -0.398 16.368 1.00 91.88 90 GLY A C 1
ATOM 718 O O . GLY A 1 90 ? 0.726 -1.027 16.346 1.00 91.88 90 GLY A O 1
ATOM 719 N N . ILE A 1 91 ? -1.471 -0.917 15.913 1.00 91.75 91 ILE A N 1
ATOM 720 C CA . ILE A 1 91 ? -1.499 -2.260 15.339 1.00 91.75 91 ILE A CA 1
ATOM 721 C C . ILE A 1 91 ? -0.688 -2.369 14.042 1.00 91.75 91 ILE A C 1
ATOM 723 O O . ILE A 1 91 ? -0.148 -3.433 13.752 1.00 91.75 91 ILE A O 1
ATOM 727 N N . MET A 1 92 ? -0.538 -1.279 13.283 1.00 93.31 92 MET A N 1
ATOM 728 C CA . MET A 1 92 ? 0.218 -1.296 12.027 1.00 93.31 92 MET A CA 1
ATOM 729 C C . MET A 1 92 ? 1.729 -1.414 12.234 1.00 93.31 92 MET A C 1
ATOM 731 O O . MET A 1 92 ? 2.408 -1.909 11.334 1.00 93.31 92 MET A O 1
ATOM 735 N N . ALA A 1 93 ? 2.245 -1.061 13.415 1.00 92.75 93 ALA A N 1
ATOM 736 C CA . ALA A 1 93 ? 3.645 -1.267 13.787 1.00 92.75 93 ALA A CA 1
ATOM 737 C C . ALA A 1 93 ? 3.949 -2.707 14.254 1.00 92.75 93 ALA A C 1
ATOM 739 O O . ALA A 1 93 ? 5.113 -3.070 14.428 1.00 92.75 93 ALA A O 1
ATOM 740 N N . GLN A 1 94 ? 2.926 -3.548 14.445 1.00 90.50 94 GLN A N 1
ATOM 741 C CA . GLN A 1 94 ? 3.073 -4.901 14.978 1.00 90.50 94 GLN A CA 1
ATOM 742 C C . GLN A 1 94 ? 3.011 -5.947 13.864 1.00 90.50 94 GLN A C 1
ATOM 744 O O . GLN A 1 94 ? 1.934 -6.331 13.422 1.00 90.50 94 GLN A O 1
ATOM 749 N N . ILE A 1 95 ? 4.165 -6.481 13.455 1.00 87.62 95 ILE A N 1
ATOM 750 C CA . ILE A 1 95 ? 4.272 -7.501 12.391 1.00 87.62 95 ILE A CA 1
ATOM 751 C C . ILE A 1 95 ? 3.236 -8.642 12.512 1.00 87.62 95 ILE A C 1
ATOM 753 O O . ILE A 1 95 ? 2.576 -8.927 11.512 1.00 87.62 95 ILE A O 1
ATOM 757 N N . PRO A 1 96 ? 3.047 -9.305 13.675 1.00 88.12 96 PRO A N 1
ATOM 758 C CA . PRO A 1 96 ? 2.154 -10.464 13.748 1.00 88.12 96 PRO A CA 1
ATOM 759 C C . PRO A 1 96 ? 0.663 -10.111 13.673 1.00 88.12 96 PRO A C 1
ATOM 761 O O . PRO A 1 96 ? -0.146 -10.982 13.367 1.00 88.12 96 PRO A O 1
ATOM 764 N N . THR A 1 97 ? 0.283 -8.867 13.975 1.00 90.06 97 THR A N 1
ATOM 765 C CA . THR A 1 97 ? -1.125 -8.472 14.138 1.00 90.06 97 THR A CA 1
ATOM 766 C C . THR A 1 97 ? -1.572 -7.369 13.186 1.00 90.06 97 THR A C 1
ATOM 768 O O . THR A 1 97 ? -2.775 -7.181 13.028 1.00 90.06 97 THR A O 1
ATOM 771 N N . ALA A 1 98 ? -0.655 -6.707 12.475 1.00 92.19 98 ALA A N 1
ATOM 772 C CA . ALA A 1 98 ? -0.973 -5.695 11.471 1.00 92.19 98 ALA A CA 1
ATOM 773 C C . ALA A 1 98 ? -2.027 -6.163 10.446 1.00 92.19 98 ALA A C 1
ATOM 775 O O . ALA A 1 98 ? -2.955 -5.392 10.196 1.00 92.19 98 ALA A O 1
ATOM 776 N N . PRO A 1 99 ? -1.999 -7.414 9.922 1.00 92.19 99 PRO A N 1
ATOM 777 C CA . PRO A 1 99 ? -3.000 -7.884 8.955 1.00 92.19 99 PRO A CA 1
ATOM 778 C C . PRO A 1 99 ? -4.450 -7.921 9.457 1.00 92.19 99 PRO A C 1
ATOM 780 O O . PRO A 1 99 ? -5.370 -8.070 8.651 1.00 92.19 99 PRO A O 1
ATOM 783 N N . VAL A 1 100 ? -4.670 -7.805 10.770 1.00 90.25 100 VAL A N 1
ATOM 784 C CA . VAL A 1 100 ? -6.006 -7.828 11.383 1.00 90.25 100 VAL A CA 1
ATOM 785 C C . VAL A 1 100 ? -6.759 -6.512 11.148 1.00 90.25 100 VAL A C 1
ATOM 787 O O . VAL A 1 100 ? -7.988 -6.506 11.139 1.00 90.25 100 VAL A O 1
ATOM 790 N N . HIS A 1 101 ? -6.054 -5.402 10.910 1.00 91.38 101 HIS A N 1
ATOM 791 C CA . HIS A 1 101 ? -6.675 -4.094 10.710 1.00 91.38 101 HIS A CA 1
ATOM 792 C C . HIS A 1 101 ? -6.944 -3.808 9.220 1.00 91.38 101 HIS A C 1
ATOM 794 O O . HIS A 1 101 ? -6.035 -3.972 8.406 1.00 91.38 101 HIS A O 1
ATOM 800 N N . PRO A 1 102 ? -8.125 -3.295 8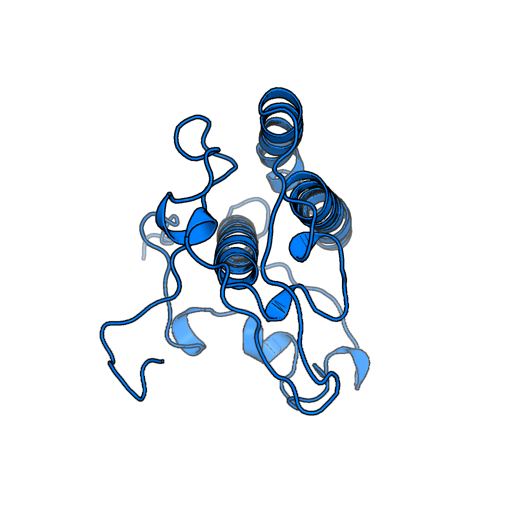.816 1.00 92.00 102 PRO A N 1
ATOM 801 C CA . PRO A 1 102 ? -8.447 -3.064 7.400 1.00 92.00 102 PRO A CA 1
ATOM 802 C C . PRO A 1 102 ? -7.459 -2.159 6.646 1.00 92.00 102 PRO A C 1
ATOM 804 O O . PRO A 1 102 ? -7.198 -2.379 5.463 1.00 92.00 102 PRO A O 1
ATOM 807 N N . ILE A 1 103 ? -6.862 -1.172 7.330 1.00 93.38 103 ILE A N 1
ATOM 808 C CA . ILE A 1 103 ? -5.864 -0.269 6.726 1.00 93.38 103 ILE A CA 1
ATOM 809 C C . ILE A 1 103 ? -4.629 -1.009 6.200 1.00 93.38 103 ILE A C 1
ATOM 811 O O . ILE A 1 103 ? -4.005 -0.539 5.250 1.00 93.38 103 ILE A O 1
ATOM 815 N N . PHE A 1 104 ? -4.304 -2.178 6.764 1.00 94.12 104 PHE A N 1
ATOM 816 C CA . PHE A 1 104 ? -3.221 -3.027 6.282 1.00 94.12 104 PHE A CA 1
ATOM 817 C C . PHE A 1 104 ? -3.429 -3.375 4.814 1.00 94.12 104 PHE A C 1
ATOM 819 O O . PHE A 1 104 ? -2.558 -3.133 3.984 1.00 94.12 104 PHE A O 1
ATOM 826 N N . TRP A 1 105 ? -4.616 -3.876 4.479 1.00 94.06 105 TRP A N 1
ATOM 827 C CA . TRP A 1 105 ? -4.941 -4.321 3.129 1.00 94.06 105 TRP A CA 1
ATOM 828 C C . TRP A 1 105 ? -4.987 -3.157 2.142 1.00 94.06 105 TRP A C 1
ATOM 830 O O . TRP A 1 105 ? -4.503 -3.291 1.023 1.00 94.06 105 TRP A O 1
ATOM 840 N N . MET A 1 106 ? -5.471 -1.988 2.571 1.00 94.44 106 MET A N 1
ATOM 841 C CA . MET A 1 106 ? -5.452 -0.781 1.737 1.00 94.44 106 MET A CA 1
ATOM 842 C C . MET A 1 106 ? -4.034 -0.268 1.469 1.00 94.44 106 MET A C 1
ATOM 844 O O . MET A 1 106 ? -3.739 0.221 0.375 1.00 94.44 106 MET A O 1
ATOM 848 N N . HIS A 1 107 ? -3.151 -0.371 2.467 1.00 93.81 107 HIS A N 1
ATOM 849 C CA . HIS A 1 107 ? -1.742 -0.025 2.333 1.00 93.81 107 HIS A CA 1
ATOM 850 C C . HIS A 1 107 ? -1.022 -0.988 1.377 1.00 93.81 107 HIS A C 1
ATOM 852 O O . HIS A 1 107 ? -0.359 -0.527 0.446 1.00 93.81 107 HIS A O 1
ATOM 858 N N . GLN A 1 108 ? -1.215 -2.303 1.545 1.00 93.44 108 GLN A N 1
ATOM 859 C CA . GLN A 1 108 ? -0.654 -3.323 0.650 1.00 93.44 108 GLN A CA 1
ATOM 860 C C . GLN A 1 108 ? -1.177 -3.174 -0.787 1.00 93.44 108 GLN A C 1
ATOM 862 O O . GLN A 1 108 ? -0.387 -3.241 -1.722 1.00 93.44 108 GLN A O 1
ATOM 867 N N . ALA A 1 109 ? -2.466 -2.868 -0.976 1.00 93.50 109 ALA A N 1
ATOM 868 C CA . ALA A 1 109 ? -3.035 -2.611 -2.300 1.00 93.50 109 ALA A CA 1
ATOM 869 C C . ALA A 1 109 ? -2.382 -1.404 -2.999 1.00 93.50 109 ALA A C 1
ATOM 871 O O . ALA A 1 109 ? -2.173 -1.424 -4.210 1.00 93.50 109 ALA A O 1
ATOM 872 N N . ASN A 1 110 ? -1.998 -0.351 -2.263 1.00 91.94 110 ASN A N 1
ATOM 873 C CA . ASN A 1 110 ? -1.261 0.759 -2.878 1.00 91.94 110 ASN A CA 1
ATOM 874 C C . ASN A 1 110 ? 0.174 0.361 -3.263 1.00 91.94 110 ASN A C 1
ATOM 876 O O . ASN A 1 110 ? 0.667 0.791 -4.302 1.00 91.94 110 ASN A O 1
ATOM 880 N N . LEU A 1 111 ? 0.846 -0.471 -2.461 1.00 89.50 111 LEU A N 1
ATOM 881 C CA . LEU A 1 111 ? 2.178 -0.986 -2.800 1.00 89.50 111 LEU A CA 1
ATOM 882 C C . LEU A 1 111 ? 2.144 -1.883 -4.038 1.00 89.50 111 LEU A C 1
ATOM 884 O O . LEU A 1 111 ? 2.960 -1.699 -4.938 1.00 89.50 111 LEU A O 1
ATOM 888 N N . ASP A 1 112 ? 1.172 -2.790 -4.114 1.00 91.38 112 ASP A N 1
ATOM 889 C CA . ASP A 1 112 ? 0.949 -3.649 -5.277 1.00 91.38 112 ASP A CA 1
ATOM 890 C C . ASP A 1 112 ? 0.629 -2.821 -6.534 1.00 91.38 112 ASP A C 1
ATOM 892 O O . ASP A 1 112 ? 1.224 -3.018 -7.593 1.00 91.38 112 ASP A O 1
ATOM 896 N N . ARG A 1 113 ? -0.197 -1.775 -6.409 1.00 90.44 113 ARG A N 1
ATOM 897 C CA . ARG A 1 113 ? -0.430 -0.810 -7.495 1.00 90.44 113 ARG A CA 1
ATOM 898 C C . ARG A 1 113 ? 0.858 -0.130 -7.970 1.00 90.44 113 ARG A C 1
ATOM 900 O O . ARG A 1 113 ? 1.053 0.043 -9.178 1.00 90.44 113 ARG A O 1
ATOM 907 N N . LEU A 1 114 ? 1.717 0.314 -7.049 1.00 88.06 114 LEU A N 1
ATOM 908 C CA . LEU A 1 114 ? 2.999 0.948 -7.386 1.00 88.06 114 LEU A CA 1
ATOM 909 C C . LEU A 1 114 ? 3.940 -0.039 -8.084 1.00 88.06 114 LEU A C 1
ATOM 911 O O . LEU A 1 114 ? 4.603 0.337 -9.052 1.00 88.06 114 LEU A O 1
ATOM 915 N N . TRP A 1 115 ? 3.957 -1.289 -7.624 1.00 87.00 115 TRP A N 1
ATOM 916 C CA . TRP A 1 115 ? 4.709 -2.377 -8.233 1.00 87.00 115 TRP A CA 1
ATOM 917 C C . TRP A 1 115 ? 4.263 -2.649 -9.665 1.00 87.00 115 TRP A C 1
ATOM 919 O O . TRP A 1 115 ? 5.076 -2.579 -10.584 1.00 87.00 115 TRP A O 1
ATOM 929 N N . TRP A 1 116 ? 2.962 -2.862 -9.865 1.00 89.00 116 TRP A N 1
ATOM 930 C CA . TRP A 1 116 ? 2.368 -3.063 -11.182 1.00 89.00 116 TRP A CA 1
ATOM 931 C C . TRP A 1 116 ? 2.683 -1.898 -12.127 1.00 89.00 116 TRP A C 1
ATOM 933 O O . TRP A 1 116 ? 3.147 -2.093 -13.248 1.00 89.00 116 TRP A O 1
ATOM 943 N N . THR A 1 117 ? 2.532 -0.661 -11.641 1.00 87.38 117 THR A N 1
ATOM 944 C CA . THR A 1 117 ? 2.857 0.546 -12.417 1.00 87.38 117 THR A CA 1
ATOM 945 C C . THR A 1 117 ? 4.326 0.576 -12.839 1.00 87.38 117 THR A C 1
ATOM 947 O O . THR A 1 117 ? 4.637 0.994 -13.954 1.00 87.38 117 THR A O 1
ATOM 950 N N . TRP A 1 118 ? 5.246 0.161 -11.965 1.00 86.94 118 TRP A N 1
ATOM 951 C CA . TRP A 1 118 ? 6.659 0.057 -12.316 1.00 86.94 118 TRP A CA 1
ATOM 952 C C . TRP A 1 118 ? 6.907 -1.053 -13.335 1.00 86.94 118 TRP A C 1
ATOM 954 O O . TRP A 1 118 ? 7.592 -0.796 -14.327 1.00 86.94 118 TRP A O 1
ATOM 964 N N . GLN A 1 119 ? 6.343 -2.242 -13.120 1.00 87.44 119 GLN A N 1
ATOM 965 C CA . GLN A 1 119 ? 6.528 -3.419 -13.968 1.00 87.44 119 GLN A CA 1
ATOM 966 C C . GLN A 1 119 ? 6.124 -3.129 -15.421 1.00 87.44 119 GLN A C 1
ATOM 968 O O . GLN A 1 119 ? 6.900 -3.416 -16.334 1.00 87.44 119 GLN A O 1
ATOM 973 N N . GLU A 1 120 ? 4.993 -2.448 -15.613 1.00 88.31 120 GLU A N 1
ATOM 974 C CA . GLU A 1 120 ? 4.467 -2.044 -16.925 1.00 88.31 120 GLU A CA 1
ATOM 975 C C . GLU A 1 120 ? 5.148 -0.792 -17.511 1.00 88.31 120 GLU A C 1
ATOM 977 O O . GLU A 1 120 ? 4.953 -0.429 -18.673 1.00 88.31 120 GLU A O 1
ATOM 982 N N . SER A 1 121 ? 5.973 -0.093 -16.729 1.00 87.06 121 SER A N 1
ATOM 983 C CA . SER A 1 121 ? 6.685 1.091 -17.211 1.00 87.06 121 SER A CA 1
ATOM 984 C C . SER A 1 121 ? 7.876 0.734 -18.108 1.00 87.06 121 SER A C 1
ATOM 986 O O . SER A 1 121 ? 8.470 -0.343 -18.031 1.00 87.06 121 SER A O 1
ATOM 988 N N . ARG A 1 122 ? 8.346 1.720 -18.886 1.00 87.88 122 ARG A N 1
ATOM 989 C CA . ARG A 1 122 ? 9.599 1.612 -19.661 1.00 87.88 122 ARG A CA 1
ATOM 990 C C . A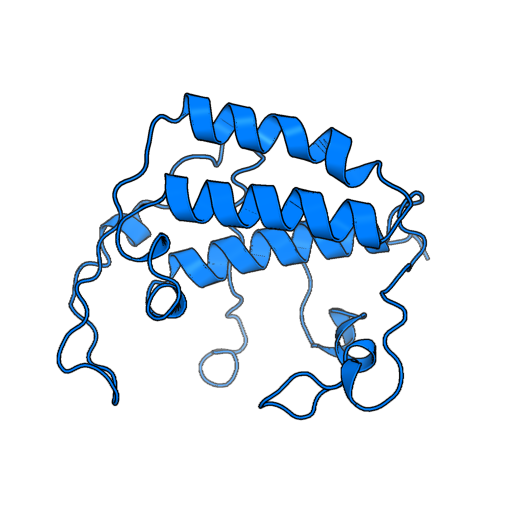RG A 1 122 ? 10.843 1.353 -18.803 1.00 87.88 122 ARG A C 1
ATOM 992 O O . ARG A 1 122 ? 11.867 0.956 -19.353 1.00 87.88 122 ARG A O 1
ATOM 999 N N . VAL A 1 123 ? 10.784 1.628 -17.499 1.00 86.88 123 VAL A N 1
ATOM 1000 C CA . VAL A 1 123 ? 11.889 1.400 -16.556 1.00 86.88 123 VAL A CA 1
ATOM 1001 C C . VAL A 1 123 ? 11.889 -0.052 -16.075 1.00 86.88 123 VAL A C 1
ATOM 1003 O O . VAL A 1 123 ? 12.942 -0.701 -16.090 1.00 86.88 123 VAL A O 1
ATOM 1006 N N . GLY A 1 124 ? 10.714 -0.559 -15.686 1.00 84.69 124 GLY A N 1
ATOM 1007 C CA . GLY A 1 124 ? 10.538 -1.921 -15.186 1.00 84.69 124 GLY A CA 1
ATOM 1008 C C . GLY A 1 124 ? 10.624 -2.974 -16.280 1.00 84.69 124 GLY A C 1
ATOM 1009 O O . GLY A 1 124 ? 11.304 -3.971 -16.077 1.00 84.69 124 GLY A O 1
ATOM 1010 N N . GLN A 1 125 ? 10.045 -2.739 -17.463 1.00 88.06 125 GLN A N 1
ATOM 1011 C CA . GLN A 1 125 ? 10.127 -3.646 -18.623 1.00 88.06 125 GLN A CA 1
ATOM 1012 C C . GLN A 1 125 ? 9.772 -5.103 -18.277 1.00 88.06 125 GLN A C 1
ATOM 1014 O O . GLN A 1 125 ? 10.458 -6.032 -18.705 1.00 88.06 125 GLN A O 1
ATOM 1019 N N . GLY A 1 126 ? 8.755 -5.306 -17.437 1.00 86.81 126 GLY A N 1
ATOM 1020 C CA . GLY A 1 126 ? 8.340 -6.633 -16.990 1.00 86.81 126 GLY A CA 1
ATOM 1021 C C . GLY A 1 126 ? 9.368 -7.365 -16.122 1.00 86.81 126 GLY A C 1
ATOM 1022 O O . GLY A 1 126 ? 9.276 -8.582 -15.999 1.00 86.81 126 GLY A O 1
ATOM 1023 N N . LYS A 1 127 ? 10.369 -6.680 -15.548 1.00 87.00 127 LYS A N 1
ATOM 1024 C CA . LYS A 1 127 ? 11.391 -7.304 -14.693 1.00 87.00 127 LYS A CA 1
ATOM 1025 C C . LYS A 1 127 ? 10.789 -7.893 -13.421 1.00 87.00 127 LYS A C 1
ATOM 1027 O O . LYS A 1 127 ? 9.912 -7.315 -12.795 1.00 87.00 127 LYS A O 1
ATOM 1032 N N . HIS A 1 128 ? 11.361 -9.012 -13.009 1.00 85.50 128 HIS A N 1
ATOM 1033 C CA . HIS A 1 128 ? 10.942 -9.834 -11.878 1.00 85.50 128 HIS A CA 1
ATOM 1034 C C . HIS A 1 128 ? 12.196 -10.408 -11.187 1.00 85.50 128 HIS A C 1
ATOM 1036 O O . HIS A 1 128 ? 13.295 -10.335 -11.760 1.00 85.50 128 HIS A O 1
ATOM 1042 N N . PRO A 1 129 ? 12.102 -10.929 -9.949 1.00 83.62 129 PRO A N 1
ATOM 1043 C CA . PRO A 1 129 ? 13.261 -11.489 -9.280 1.00 83.62 129 PRO A CA 1
ATOM 1044 C C . PRO A 1 129 ? 13.720 -12.768 -9.981 1.00 83.62 129 PRO A C 1
ATOM 1046 O O . PRO A 1 129 ? 12.931 -13.542 -10.516 1.00 83.62 129 PRO A O 1
ATOM 1049 N N . ASN A 1 130 ? 15.019 -13.045 -9.897 1.00 85.94 130 ASN A N 1
ATOM 1050 C CA . ASN A 1 130 ? 15.559 -14.344 -10.283 1.00 85.94 130 ASN A CA 1
ATOM 1051 C C . ASN A 1 130 ? 15.586 -15.274 -9.057 1.00 85.94 130 ASN A C 1
ATOM 1053 O O . ASN A 1 130 ? 16.564 -15.285 -8.304 1.00 85.94 130 ASN A O 1
ATOM 1057 N N . LEU A 1 131 ? 14.494 -16.012 -8.826 1.00 87.75 131 LEU A N 1
ATOM 1058 C CA . LEU A 1 131 ? 14.347 -16.949 -7.704 1.00 87.75 131 LEU A CA 1
ATOM 1059 C C . LEU A 1 131 ? 14.445 -18.404 -8.193 1.00 87.75 131 LEU A C 1
ATOM 1061 O O . LEU A 1 131 ? 13.499 -18.916 -8.787 1.00 87.75 131 LEU A O 1
ATOM 1065 N N . PRO A 1 132 ? 15.557 -19.117 -7.939 1.00 88.06 132 PRO A N 1
ATOM 1066 C CA . PRO A 1 132 ? 15.687 -20.502 -8.375 1.00 88.06 132 PRO A CA 1
ATOM 1067 C C . PRO A 1 132 ? 14.949 -21.485 -7.453 1.00 88.06 132 PRO A C 1
ATOM 1069 O O . PRO A 1 132 ? 14.981 -21.373 -6.222 1.00 88.06 132 PRO A O 1
ATOM 1072 N N . GLY A 1 133 ? 14.366 -22.524 -8.058 1.00 89.56 133 GLY A N 1
ATOM 1073 C CA . GLY A 1 133 ? 13.849 -23.704 -7.361 1.00 89.56 133 GLY A CA 1
ATOM 1074 C C . GLY A 1 133 ? 12.760 -23.381 -6.337 1.00 89.56 133 GLY A C 1
ATOM 1075 O O . GLY A 1 133 ? 11.789 -22.693 -6.650 1.00 89.56 133 GLY A O 1
ATOM 1076 N N . GLY A 1 134 ? 12.924 -23.894 -5.114 1.00 88.69 134 GLY A N 1
ATOM 1077 C CA . GLY A 1 134 ? 11.981 -23.681 -4.011 1.00 88.69 134 GLY A CA 1
ATOM 1078 C C . GLY A 1 134 ? 11.919 -22.237 -3.506 1.00 88.69 134 GLY A C 1
ATOM 1079 O O . GLY A 1 134 ? 10.933 -21.865 -2.892 1.00 88.69 134 GLY A O 1
ATOM 1080 N N . ARG A 1 135 ? 12.916 -21.390 -3.810 1.00 88.69 135 ARG A N 1
ATOM 1081 C CA . ARG A 1 135 ? 12.916 -19.975 -3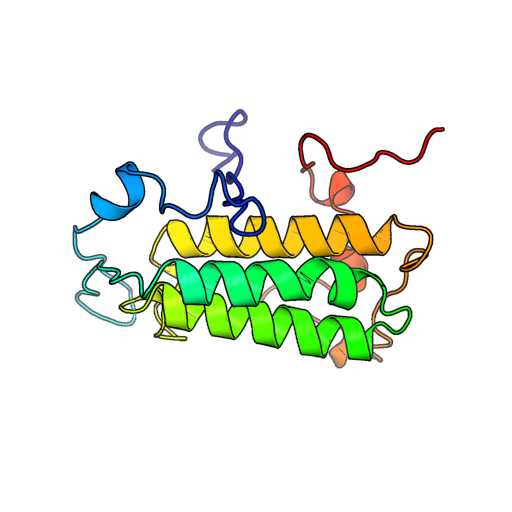.387 1.00 88.69 135 ARG A CA 1
ATOM 1082 C C . ARG A 1 135 ? 11.846 -19.139 -4.086 1.00 88.69 135 ARG A C 1
ATOM 1084 O O . ARG A 1 135 ? 11.575 -18.035 -3.636 1.00 88.69 135 ARG A O 1
ATOM 1091 N N . ALA A 1 136 ? 11.305 -19.639 -5.196 1.00 91.69 136 ALA A N 1
ATOM 1092 C CA . ALA A 1 136 ? 10.193 -19.012 -5.895 1.00 91.69 136 ALA A CA 1
ATOM 1093 C C . ALA A 1 136 ? 8.836 -19.357 -5.269 1.00 91.69 136 ALA A C 1
ATOM 1095 O O . ALA A 1 136 ? 7.853 -18.736 -5.642 1.00 91.69 136 ALA A O 1
ATOM 1096 N N . VAL A 1 137 ? 8.760 -20.347 -4.371 1.00 94.06 137 VAL A N 1
ATOM 1097 C CA . VAL A 1 137 ? 7.497 -20.786 -3.766 1.00 94.06 137 VAL A CA 1
ATOM 1098 C C . VAL A 1 137 ? 7.113 -19.839 -2.628 1.00 94.06 137 VAL A C 1
ATOM 1100 O O . VAL A 1 137 ? 7.924 -19.540 -1.754 1.00 94.06 137 VAL A O 1
ATOM 1103 N N . LEU A 1 138 ? 5.870 -19.368 -2.659 1.00 90.88 138 LEU A N 1
ATOM 1104 C CA . LEU A 1 138 ? 5.252 -18.490 -1.677 1.00 90.88 138 LEU A CA 1
ATOM 1105 C C . LEU A 1 138 ? 4.544 -19.341 -0.622 1.00 90.88 138 LEU A C 1
ATOM 1107 O O . LEU A 1 138 ? 3.373 -19.708 -0.757 1.00 90.88 138 LEU A O 1
ATOM 1111 N N . ASP A 1 139 ? 5.272 -19.671 0.438 1.00 90.00 139 ASP A N 1
ATOM 1112 C CA . ASP A 1 139 ? 4.689 -20.343 1.594 1.00 90.00 139 ASP A CA 1
ATOM 1113 C C . ASP A 1 139 ? 3.672 -19.432 2.309 1.00 90.00 139 ASP A C 1
ATOM 1115 O O . ASP A 1 139 ? 3.922 -18.232 2.446 1.00 90.00 139 ASP A O 1
ATOM 1119 N N . PRO A 1 140 ? 2.553 -19.977 2.825 1.00 92.50 140 PRO A N 1
ATOM 1120 C CA . PRO A 1 140 ? 2.147 -21.389 2.804 1.00 92.50 140 PRO A CA 1
ATOM 1121 C C . PRO A 1 140 ? 1.268 -21.783 1.599 1.00 92.50 140 PRO A C 1
ATOM 1123 O O . PRO A 1 140 ? 0.697 -22.872 1.590 1.00 92.50 140 PRO A O 1
ATOM 1126 N N . TRP A 1 141 ? 1.082 -20.902 0.617 1.00 88.12 141 TRP A N 1
ATOM 1127 C CA . TRP A 1 141 ? 0.044 -21.054 -0.409 1.00 88.12 141 TRP A CA 1
ATOM 1128 C C . TRP A 1 141 ? 0.432 -21.957 -1.583 1.00 88.12 141 TRP A C 1
ATOM 1130 O O . TRP A 1 141 ? -0.439 -22.369 -2.342 1.00 88.12 141 TRP A O 1
ATOM 1140 N N . GLY A 1 142 ? 1.720 -22.262 -1.756 1.00 90.06 142 GLY A N 1
ATOM 1141 C CA . GLY A 1 142 ? 2.203 -23.128 -2.836 1.00 90.06 142 GLY A CA 1
ATOM 1142 C C . GLY A 1 142 ? 2.228 -22.473 -4.222 1.00 90.06 142 GLY A C 1
ATOM 1143 O O . GLY A 1 142 ? 2.742 -23.088 -5.156 1.00 90.06 142 GLY A O 1
ATOM 1144 N N . TYR A 1 143 ? 1.741 -21.233 -4.349 1.00 92.00 143 TYR A N 1
ATOM 1145 C CA . TYR A 1 143 ? 1.971 -20.390 -5.523 1.00 92.00 143 TYR A CA 1
ATOM 1146 C C . TYR A 1 143 ? 3.457 -20.123 -5.705 1.00 92.00 143 TYR A C 1
ATOM 1148 O O . TYR A 1 143 ? 4.229 -20.094 -4.745 1.00 92.00 143 TYR A O 1
ATOM 1156 N N . ARG A 1 144 ? 3.857 -19.886 -6.943 1.00 93.94 144 ARG A N 1
ATOM 1157 C CA . ARG A 1 144 ? 5.192 -19.430 -7.301 1.00 93.94 144 ARG A CA 1
ATOM 1158 C C . ARG A 1 144 ? 5.139 -17.933 -7.581 1.00 93.94 144 ARG A C 1
ATOM 1160 O O . ARG A 1 144 ? 4.113 -17.414 -7.995 1.00 93.94 144 ARG A O 1
ATOM 1167 N N . GLU A 1 145 ? 6.252 -17.234 -7.390 1.00 91.69 145 GLU A N 1
ATOM 1168 C CA . GLU A 1 145 ? 6.352 -15.807 -7.726 1.00 91.69 145 GLU A CA 1
ATOM 1169 C C . GLU A 1 145 ? 5.962 -15.535 -9.188 1.00 91.69 145 GLU A C 1
ATOM 1171 O O . GLU A 1 145 ? 5.346 -14.517 -9.483 1.00 91.69 145 GLU A O 1
ATOM 1176 N N . GLU A 1 146 ? 6.252 -16.463 -10.102 1.00 92.94 146 GLU A N 1
ATOM 1177 C CA . GLU A 1 146 ? 5.850 -16.337 -11.505 1.00 92.94 146 GLU A CA 1
ATOM 1178 C C . GLU A 1 146 ? 4.329 -16.368 -11.717 1.00 92.94 146 GLU A C 1
ATOM 1180 O O . GLU A 1 146 ? 3.846 -15.720 -12.644 1.00 92.94 146 GLU A O 1
ATOM 1185 N N . ASP A 1 147 ? 3.581 -17.021 -10.821 1.00 93.25 147 ASP A N 1
ATOM 1186 C CA . ASP A 1 147 ? 2.115 -17.075 -10.852 1.00 93.25 147 ASP A CA 1
ATOM 1187 C C . ASP A 1 147 ? 1.479 -15.739 -10.423 1.00 93.25 147 ASP A C 1
ATOM 1189 O O . ASP A 1 147 ? 0.288 -15.524 -10.632 1.00 93.25 147 ASP A O 1
ATOM 1193 N N . THR A 1 148 ? 2.254 -14.828 -9.820 1.00 91.81 148 THR A N 1
ATOM 1194 C CA . THR A 1 148 ? 1.749 -13.561 -9.261 1.00 91.81 148 THR A CA 1
ATOM 1195 C C . THR A 1 148 ? 2.110 -12.328 -10.089 1.00 91.81 148 THR A C 1
ATOM 1197 O O . THR A 1 148 ? 1.874 -11.205 -9.655 1.00 91.81 148 THR A O 1
ATOM 1200 N N . ARG A 1 149 ? 2.719 -12.502 -11.268 1.00 90.94 149 ARG A N 1
ATOM 1201 C CA . ARG A 1 149 ? 3.245 -11.381 -12.073 1.00 90.94 149 ARG A CA 1
ATOM 1202 C C . ARG A 1 149 ? 2.186 -10.626 -12.869 1.00 90.94 149 ARG A C 1
ATOM 1204 O O . ARG A 1 149 ? 2.458 -9.507 -13.295 1.00 90.94 149 ARG A O 1
ATOM 1211 N N . ASP A 1 150 ? 1.033 -11.237 -13.120 1.00 91.56 150 ASP A N 1
ATOM 1212 C CA . ASP A 1 150 ? -0.037 -10.674 -13.944 1.00 91.56 150 ASP A CA 1
ATOM 1213 C C . ASP A 1 150 ? -1.315 -10.526 -13.115 1.00 91.56 150 ASP A C 1
ATOM 1215 O O . ASP A 1 150 ? -2.017 -11.498 -12.829 1.00 91.56 150 ASP A O 1
ATOM 1219 N N . ILE A 1 151 ? -1.628 -9.286 -12.739 1.00 91.38 151 ILE A N 1
ATOM 1220 C CA . ILE A 1 151 ? -2.794 -8.984 -11.902 1.00 91.38 151 ILE A CA 1
ATOM 1221 C C . ILE A 1 151 ? -4.120 -9.339 -12.589 1.00 91.38 151 ILE A C 1
ATOM 1223 O O . ILE A 1 151 ? -5.099 -9.663 -11.915 1.00 91.38 151 ILE A O 1
ATOM 1227 N N . LEU A 1 152 ? -4.154 -9.354 -13.928 1.00 91.19 152 LEU A N 1
ATOM 1228 C CA . LEU A 1 152 ? -5.350 -9.720 -14.684 1.00 91.19 152 LEU A CA 1
ATOM 1229 C C . LEU A 1 152 ? -5.613 -11.225 -14.596 1.00 91.19 152 LEU A C 1
ATOM 1231 O O . LEU A 1 152 ? -6.770 -11.632 -14.501 1.00 91.19 152 LEU A O 1
ATOM 1235 N N . GLN A 1 153 ? -4.562 -12.050 -14.556 1.00 92.19 153 GLN A N 1
ATOM 1236 C CA . GLN A 1 153 ? -4.690 -13.491 -14.295 1.00 92.19 153 GLN A CA 1
ATOM 1237 C C . GLN A 1 153 ? -5.150 -13.776 -12.865 1.00 92.19 153 GLN A C 1
ATOM 1239 O O . GLN A 1 153 ? -5.868 -14.746 -12.632 1.00 92.19 153 GLN A O 1
ATOM 1244 N N . LEU A 1 154 ? -4.802 -12.895 -11.925 1.00 90.75 154 LEU A N 1
ATOM 1245 C CA . LEU A 1 154 ? -5.304 -12.925 -10.551 1.00 90.75 154 LEU A CA 1
ATOM 1246 C C . LEU A 1 154 ? -6.732 -12.360 -10.415 1.00 90.75 154 LEU A C 1
ATOM 1248 O O . LEU A 1 154 ? -7.302 -12.390 -9.325 1.00 90.75 154 LEU A O 1
ATOM 1252 N N . GLY A 1 155 ? -7.328 -11.865 -11.505 1.00 90.62 155 GLY A N 1
ATOM 1253 C CA . GLY A 1 155 ? -8.723 -11.430 -11.553 1.00 90.62 155 GLY A CA 1
ATOM 1254 C C . GLY A 1 155 ? -8.982 -10.020 -11.020 1.00 90.62 155 GLY A C 1
ATOM 1255 O O . GLY A 1 155 ? -10.126 -9.708 -10.683 1.00 90.62 155 GLY A O 1
ATOM 1256 N N . TYR A 1 156 ? -7.965 -9.153 -10.939 1.00 91.31 156 TYR A N 1
ATOM 1257 C CA . TYR A 1 156 ? -8.137 -7.771 -10.486 1.00 91.31 156 TYR A CA 1
ATOM 1258 C C . TYR A 1 156 ? -7.397 -6.744 -11.351 1.00 91.31 156 TYR A C 1
ATOM 1260 O O . TYR A 1 156 ? -6.506 -7.057 -12.133 1.00 91.31 156 TYR A O 1
ATOM 1268 N N . GLN A 1 157 ? -7.804 -5.480 -11.224 1.00 90.81 157 GLN A N 1
ATOM 1269 C CA . GLN A 1 157 ? -7.193 -4.351 -11.925 1.00 90.81 157 GLN A CA 1
ATOM 1270 C C . GLN A 1 157 ? -7.254 -3.082 -11.073 1.00 90.81 157 GLN A C 1
ATOM 1272 O O . GLN A 1 157 ? -8.160 -2.917 -10.253 1.00 90.81 157 GLN A O 1
ATOM 1277 N N . TYR A 1 158 ? -6.330 -2.152 -11.317 1.00 90.06 158 TYR A N 1
ATOM 1278 C CA . TYR A 1 158 ? -6.338 -0.829 -10.693 1.00 90.06 158 TYR A CA 1
ATOM 1279 C C . TYR A 1 158 ? -6.903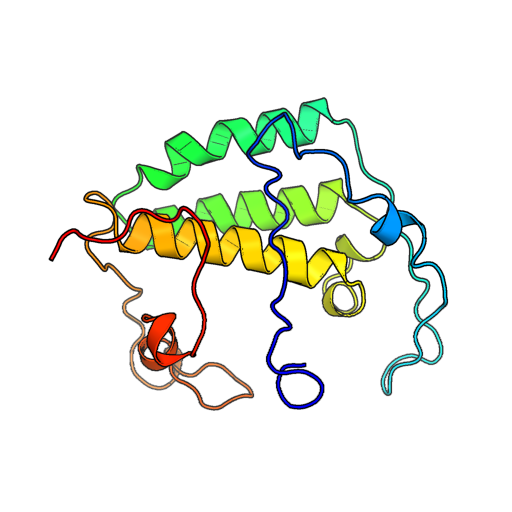 0.231 -11.634 1.00 90.06 158 TYR A C 1
ATOM 1281 O O . TYR A 1 158 ? -6.506 0.341 -12.794 1.00 90.06 158 TYR A O 1
ATOM 1289 N N . VAL A 1 159 ? -7.786 1.078 -11.109 1.00 82.38 159 VAL A N 1
ATOM 1290 C CA . VAL A 1 159 ? -8.282 2.248 -11.840 1.00 82.38 159 VAL A CA 1
ATOM 1291 C C . VAL A 1 159 ? -7.138 3.254 -12.019 1.00 82.38 159 VAL A C 1
ATOM 1293 O O . VAL A 1 159 ? -6.488 3.648 -11.053 1.00 82.38 159 VAL A O 1
ATOM 1296 N N . GLY A 1 160 ? -6.885 3.677 -13.260 1.00 66.56 160 GLY A N 1
ATOM 1297 C CA . GLY A 1 160 ? -5.895 4.715 -13.574 1.00 66.56 160 GLY A CA 1
ATOM 1298 C C . GLY A 1 160 ? -4.429 4.263 -13.606 1.00 66.56 160 GLY A C 1
ATOM 1299 O O . GLY A 1 160 ? -3.552 5.120 -13.709 1.00 66.56 160 GLY A O 1
ATOM 1300 N N . ALA A 1 161 ? -4.134 2.959 -13.539 1.00 57.78 161 ALA A N 1
ATOM 1301 C CA . ALA A 1 161 ? -2.823 2.454 -13.951 1.00 57.78 161 ALA A CA 1
ATOM 1302 C C . ALA A 1 161 ? -2.682 2.612 -15.481 1.00 57.78 161 ALA A C 1
ATOM 1304 O O . ALA A 1 161 ? -3.667 2.400 -16.194 1.00 57.78 161 ALA A O 1
ATOM 1305 N N . PRO A 1 162 ? -1.515 3.028 -16.010 1.00 49.56 162 PRO A N 1
ATOM 1306 C CA . PRO A 1 162 ? -1.332 3.131 -17.451 1.00 49.56 162 PRO A CA 1
ATOM 1307 C C . PRO A 1 162 ? -1.507 1.743 -18.071 1.00 49.56 162 PRO A C 1
ATOM 1309 O O . PRO A 1 162 ? -0.715 0.843 -17.812 1.00 49.56 162 PRO A O 1
ATOM 1312 N N . PHE A 1 163 ? -2.554 1.567 -18.874 1.00 45.19 163 PHE A N 1
ATOM 1313 C CA . PHE A 1 163 ? -2.680 0.395 -19.729 1.00 45.19 163 PHE A CA 1
ATOM 1314 C C . PHE A 1 163 ? -1.609 0.491 -20.823 1.00 45.19 163 PHE A C 1
ATOM 1316 O O . PHE A 1 163 ? -1.468 1.570 -21.416 1.00 45.19 163 PHE A O 1
ATOM 1323 N N . PRO A 1 164 ? -0.869 -0.584 -21.143 1.00 39.53 164 PRO A N 1
ATOM 1324 C CA . PRO A 1 164 ? -0.176 -0.625 -22.416 1.00 39.53 164 PRO A CA 1
ATOM 1325 C C . PRO A 1 164 ? -1.234 -0.477 -23.513 1.00 39.53 164 PRO A C 1
ATOM 1327 O O . PRO A 1 164 ? -2.217 -1.216 -23.567 1.00 39.53 164 PRO A O 1
ATOM 1330 N N . SER A 1 165 ? -1.071 0.545 -24.351 1.00 37.19 165 SER A N 1
ATOM 1331 C CA . SER A 1 165 ? -1.815 0.653 -25.602 1.00 37.19 165 SER A CA 1
ATOM 1332 C C . SER A 1 165 ? -1.601 -0.637 -26.391 1.00 37.19 165 SER A C 1
ATOM 1334 O O . SER A 1 165 ? -0.443 -0.998 -26.618 1.00 37.19 165 SER A O 1
ATOM 1336 N N . GLN A 1 166 ? -2.695 -1.310 -26.762 1.00 34.38 166 GLN A N 1
ATOM 1337 C CA . GLN A 1 166 ? -2.662 -2.382 -27.759 1.00 34.38 166 GLN A CA 1
ATOM 1338 C C . GLN A 1 166 ? -2.016 -1.906 -29.062 1.00 34.38 166 GLN A C 1
ATOM 1340 O O . GLN A 1 166 ? -2.205 -0.713 -29.408 1.00 34.38 166 GLN A O 1
#